Protein AF-A0A945EB28-F1 (afdb_monomer_lite)

Radius of gyration: 15.77 Å; chains: 1; bounding box: 33×29×48 Å

Structure (mmCIF, N/CA/C/O backbone):
data_AF-A0A945EB28-F1
#
_entry.id   AF-A0A945EB28-F1
#
loop_
_atom_site.group_PDB
_atom_site.id
_atom_site.type_symbol
_atom_site.label_atom_id
_atom_site.label_alt_id
_atom_site.label_comp_id
_atom_site.label_asym_id
_atom_site.label_entity_id
_atom_site.label_seq_id
_atom_site.pdbx_PDB_ins_code
_atom_site.Cartn_x
_atom_site.Cartn_y
_atom_site.Cartn_z
_atom_site.occupancy
_atom_site.B_iso_or_equiv
_atom_site.auth_seq_id
_atom_site.auth_comp_id
_atom_site.auth_asym_id
_atom_site.auth_atom_id
_atom_site.pdbx_PDB_model_num
ATOM 1 N N . MET A 1 1 ? 1.546 -0.248 22.587 1.00 35.56 1 MET A N 1
ATOM 2 C CA . MET A 1 1 ? 2.778 0.486 22.224 1.00 35.56 1 MET A CA 1
ATOM 3 C C . MET A 1 1 ? 2.365 1.826 21.626 1.00 35.56 1 MET A C 1
ATOM 5 O O . MET A 1 1 ? 1.844 1.838 20.521 1.00 35.56 1 MET A O 1
ATOM 9 N N . GLN A 1 2 ? 2.486 2.934 22.366 1.00 33.78 2 GLN A N 1
ATOM 10 C CA . GLN A 1 2 ? 2.289 4.269 21.788 1.00 33.78 2 GLN A CA 1
ATOM 11 C C . GLN A 1 2 ? 3.531 4.603 20.964 1.00 33.78 2 GLN A C 1
ATOM 13 O O . GLN A 1 2 ? 4.605 4.850 21.509 1.00 33.78 2 GLN A O 1
ATOM 18 N N . LEU A 1 3 ? 3.404 4.541 19.642 1.00 43.28 3 LEU A N 1
ATOM 19 C CA . LEU A 1 3 ? 4.435 5.039 18.745 1.00 43.28 3 LEU A CA 1
ATOM 20 C C . LEU A 1 3 ? 4.353 6.568 18.785 1.00 43.28 3 LEU A C 1
ATOM 22 O O . LEU A 1 3 ? 3.485 7.166 18.152 1.00 43.28 3 LEU A O 1
ATOM 26 N N . ASN A 1 4 ? 5.236 7.195 19.567 1.00 48.44 4 ASN A N 1
ATOM 27 C CA . ASN A 1 4 ? 5.440 8.644 19.563 1.00 48.44 4 ASN A CA 1
ATOM 28 C C . ASN A 1 4 ? 6.089 9.045 18.234 1.00 48.44 4 ASN A C 1
ATOM 30 O O . ASN A 1 4 ? 7.296 9.270 18.135 1.00 48.44 4 ASN A O 1
ATOM 34 N N . PHE A 1 5 ? 5.279 9.075 17.181 1.00 56.16 5 PHE A N 1
ATOM 35 C CA . PHE A 1 5 ? 5.681 9.596 15.890 1.00 56.16 5 PHE A CA 1
ATOM 36 C C . PHE A 1 5 ? 6.099 11.054 16.065 1.00 56.16 5 PHE A C 1
ATOM 38 O O . PHE A 1 5 ? 5.386 11.850 16.679 1.00 56.16 5 PHE A O 1
ATOM 45 N N . ARG A 1 6 ? 7.263 11.422 15.516 1.00 60.34 6 ARG A N 1
ATOM 46 C CA . ARG A 1 6 ? 7.644 12.835 15.435 1.00 60.34 6 ARG A CA 1
ATOM 47 C C . ARG A 1 6 ? 6.506 13.609 14.755 1.00 60.34 6 ARG A C 1
ATOM 49 O O . ARG A 1 6 ? 5.916 13.079 13.807 1.00 60.34 6 ARG A O 1
ATOM 56 N N . PRO A 1 7 ? 6.210 14.852 15.170 1.00 47.84 7 PRO A N 1
ATOM 57 C CA . PRO A 1 7 ? 5.307 15.711 14.417 1.00 47.84 7 PRO A CA 1
ATOM 58 C C . PRO A 1 7 ? 5.722 15.701 12.935 1.00 47.84 7 PRO A C 1
ATOM 60 O O . PRO A 1 7 ? 6.881 15.979 12.632 1.00 47.84 7 PRO A O 1
ATOM 63 N N . LYS A 1 8 ? 4.790 15.346 12.033 1.00 56.09 8 LYS A N 1
ATOM 64 C CA . LYS A 1 8 ? 4.981 15.131 10.575 1.00 56.09 8 LYS A CA 1
ATOM 65 C C . LYS A 1 8 ? 5.584 13.788 10.113 1.00 56.09 8 LYS A C 1
ATOM 67 O O . LYS A 1 8 ? 5.816 13.639 8.919 1.00 56.09 8 LYS A O 1
ATOM 72 N N . ALA A 1 9 ? 5.814 12.802 10.982 1.00 68.25 9 ALA A N 1
ATOM 73 C CA . ALA A 1 9 ? 6.308 11.486 10.542 1.00 68.25 9 ALA A CA 1
ATOM 74 C C . ALA A 1 9 ? 5.243 10.650 9.802 1.00 68.25 9 ALA A C 1
ATOM 76 O O . ALA A 1 9 ? 5.585 9.791 8.995 1.00 68.25 9 ALA A O 1
ATOM 77 N N . ALA A 1 10 ? 3.962 10.927 10.045 1.00 75.38 10 ALA A N 1
ATOM 78 C CA . ALA A 1 10 ? 2.838 10.373 9.304 1.00 75.38 10 ALA A CA 1
ATOM 79 C C . ALA A 1 10 ? 1.812 11.481 9.041 1.00 75.38 10 ALA A C 1
ATOM 81 O O . ALA A 1 10 ? 1.622 12.373 9.871 1.00 75.38 10 ALA A O 1
ATOM 82 N N . PHE A 1 11 ? 1.160 11.430 7.881 1.00 83.88 11 PHE A N 1
ATOM 83 C CA . PHE A 1 11 ? 0.106 12.364 7.504 1.00 83.88 11 PHE A CA 1
ATOM 84 C C . PHE A 1 11 ? -1.164 11.591 7.163 1.00 83.88 11 PHE A C 1
ATOM 86 O O . PHE A 1 11 ? -1.147 10.692 6.326 1.00 83.88 11 PHE A O 1
ATOM 93 N N . ALA A 1 12 ? -2.269 11.989 7.784 1.00 84.88 12 ALA A N 1
ATOM 94 C CA . ALA A 1 12 ? -3.607 11.562 7.416 1.00 84.88 12 ALA A CA 1
ATOM 95 C C . ALA A 1 12 ? -4.438 12.808 7.102 1.00 84.88 12 ALA A C 1
ATOM 97 O O . ALA A 1 12 ? -4.381 13.808 7.821 1.00 84.88 12 ALA A O 1
ATOM 98 N N . SER A 1 13 ? -5.216 12.764 6.020 1.00 89.50 13 SER A N 1
ATOM 99 C CA . SER A 1 13 ? -6.154 13.847 5.723 1.00 89.50 13 SER A CA 1
ATOM 100 C C . SER A 1 13 ? -7.275 13.885 6.768 1.00 89.50 13 SER A C 1
ATOM 102 O O . SER A 1 13 ? -7.629 12.856 7.343 1.00 89.50 13 SER A O 1
ATOM 104 N N . LYS A 1 14 ? -7.905 15.051 6.966 1.00 89.19 14 LYS A N 1
ATOM 105 C CA . LYS A 1 14 ? -9.081 15.176 7.852 1.00 89.19 14 LYS A CA 1
ATOM 106 C C . LYS A 1 14 ? -10.197 14.196 7.469 1.00 89.19 14 LYS A C 1
ATOM 108 O O . LYS A 1 14 ? -10.827 13.605 8.336 1.00 89.19 14 LYS A O 1
ATOM 113 N N . LYS A 1 15 ? -10.397 13.978 6.163 1.00 91.69 15 LYS A N 1
ATOM 114 C CA . LYS A 1 15 ? -11.370 13.011 5.642 1.00 91.69 15 LYS A CA 1
ATOM 115 C C . LYS A 1 15 ? -11.020 11.579 6.050 1.00 91.69 15 LYS A C 1
ATOM 117 O O . LYS A 1 15 ? -11.908 10.849 6.464 1.00 91.69 15 LYS A O 1
ATOM 122 N N . ALA A 1 16 ? -9.746 11.195 5.951 1.00 88.56 16 ALA A N 1
ATOM 123 C CA . ALA A 1 16 ? -9.291 9.872 6.369 1.00 88.56 16 ALA A CA 1
ATOM 124 C C . ALA A 1 16 ? -9.457 9.673 7.882 1.00 88.56 16 ALA A C 1
ATOM 126 O O . ALA A 1 16 ? -9.935 8.627 8.299 1.00 88.56 16 ALA A O 1
ATOM 127 N N . PHE A 1 17 ? -9.136 10.691 8.687 1.00 87.62 17 PHE A N 1
ATOM 128 C CA . PHE A 1 17 ? -9.330 10.637 10.137 1.00 87.62 17 PHE A CA 1
ATOM 129 C C . PHE A 1 17 ? -10.804 10.421 10.502 1.00 87.62 17 PHE A C 1
ATOM 131 O O . PHE A 1 17 ? -11.121 9.505 11.251 1.00 87.62 17 PHE A O 1
ATOM 138 N N . ASN A 1 18 ? -11.710 11.197 9.900 1.00 90.88 18 ASN A N 1
ATOM 139 C CA . ASN A 1 18 ? -13.148 11.053 10.133 1.00 90.88 18 ASN A CA 1
ATOM 140 C C . ASN A 1 18 ? -13.689 9.703 9.641 1.00 90.88 18 ASN A C 1
ATOM 142 O O . ASN A 1 18 ? -14.533 9.113 10.300 1.00 90.88 18 ASN A O 1
ATOM 146 N N . TYR A 1 19 ? -13.202 9.203 8.501 1.00 90.25 19 TYR A N 1
ATOM 147 C CA . TYR A 1 19 ? -13.604 7.901 7.957 1.00 90.25 19 TYR A CA 1
ATOM 148 C C . TYR A 1 19 ? -13.171 6.719 8.837 1.00 90.25 19 TYR A C 1
ATOM 150 O O . TYR A 1 19 ? -13.826 5.683 8.829 1.00 90.25 19 TYR A O 1
ATOM 158 N N . LEU A 1 20 ? -12.058 6.859 9.562 1.00 88.88 20 LEU A N 1
ATOM 159 C CA . LEU A 1 20 ? -11.506 5.816 10.428 1.00 88.88 20 LEU A CA 1
ATOM 160 C C . LEU A 1 20 ? -11.971 5.929 11.887 1.00 88.88 20 LEU A C 1
ATOM 162 O O . LEU A 1 20 ? -11.638 5.056 12.680 1.00 88.88 20 LEU A O 1
ATOM 166 N N . ALA A 1 21 ? -12.716 6.978 12.251 1.00 90.31 21 ALA A N 1
ATOM 167 C CA . ALA A 1 21 ? -13.080 7.266 13.640 1.00 90.31 21 ALA A CA 1
ATOM 168 C C . ALA A 1 21 ? -13.934 6.165 14.296 1.00 90.31 21 ALA A C 1
ATOM 170 O O . ALA A 1 21 ? -13.882 6.002 15.512 1.00 90.31 21 ALA A O 1
ATOM 171 N N . ASP A 1 22 ? -14.696 5.416 13.498 1.00 93.81 22 ASP A N 1
ATOM 172 C CA . ASP A 1 22 ? -15.605 4.354 13.935 1.00 93.81 22 ASP A CA 1
ATOM 173 C C . ASP A 1 22 ? -15.132 2.939 13.557 1.00 93.81 22 ASP A C 1
ATOM 175 O O . ASP A 1 22 ? -15.868 1.977 13.764 1.00 93.81 22 ASP A O 1
ATOM 179 N N . LYS A 1 23 ? -13.929 2.797 12.982 1.00 91.62 23 LYS A N 1
ATOM 180 C CA . LYS A 1 23 ? -13.427 1.516 12.457 1.00 91.62 23 LYS A CA 1
ATOM 18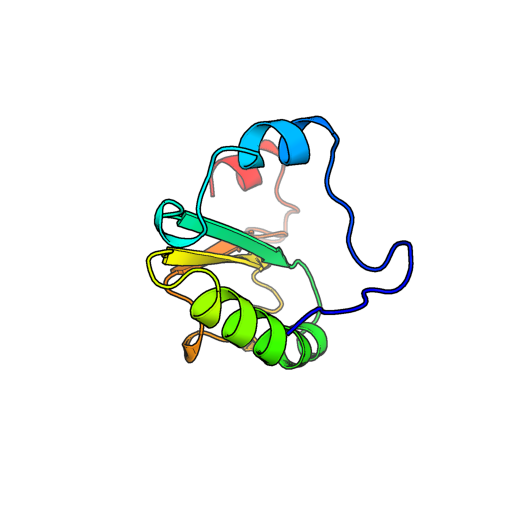1 C C . LYS A 1 23 ? -12.392 0.915 13.379 1.00 91.62 23 LYS A C 1
ATOM 183 O O . LYS A 1 23 ? -11.407 1.566 13.728 1.00 91.62 23 LYS A O 1
ATOM 188 N N . HIS A 1 24 ? -12.556 -0.361 13.696 1.00 93.06 24 HIS A N 1
ATOM 189 C CA . HIS A 1 24 ? -11.510 -1.119 14.353 1.00 93.06 24 HIS A CA 1
ATOM 190 C C . HIS A 1 24 ? -10.545 -1.708 13.319 1.00 93.06 24 HIS A C 1
ATOM 192 O O . HIS A 1 24 ? -10.940 -2.009 12.192 1.00 93.06 24 HIS A O 1
ATOM 198 N N . PRO A 1 25 ? -9.268 -1.924 13.681 1.00 92.44 25 PRO A N 1
ATOM 199 C CA . PRO A 1 25 ? -8.300 -2.530 12.765 1.00 92.44 25 PRO A CA 1
ATOM 200 C C . PRO A 1 25 ? -8.746 -3.894 12.214 1.00 92.44 25 PRO A C 1
ATOM 202 O O . PRO A 1 25 ? -8.433 -4.235 11.078 1.00 92.44 25 PRO A O 1
ATOM 205 N N . ASN A 1 26 ? -9.536 -4.641 12.987 1.00 94.25 26 ASN A N 1
ATOM 206 C CA . ASN A 1 26 ? -10.094 -5.932 12.585 1.00 94.25 26 ASN A CA 1
ATOM 207 C C . ASN A 1 26 ? -11.159 -5.831 11.481 1.00 94.25 26 ASN A C 1
ATOM 209 O O . ASN A 1 26 ? -11.385 -6.820 10.784 1.00 94.25 26 ASN A O 1
ATOM 213 N N . ASP A 1 27 ? -11.786 -4.664 11.312 1.00 94.06 27 ASP A N 1
ATOM 214 C CA . ASP A 1 27 ? -12.819 -4.427 10.296 1.00 94.06 27 ASP A CA 1
ATOM 215 C C . ASP A 1 27 ? -12.206 -4.141 8.916 1.00 94.06 27 ASP A C 1
ATOM 217 O O . ASP A 1 27 ? -12.899 -4.123 7.897 1.00 94.06 27 ASP A O 1
ATOM 221 N N . ILE A 1 28 ? -10.894 -3.892 8.865 1.00 94.38 28 ILE A N 1
ATOM 222 C CA . ILE A 1 28 ? -10.179 -3.574 7.634 1.00 94.38 28 ILE A CA 1
ATOM 223 C C . ILE A 1 28 ? -9.806 -4.873 6.918 1.00 94.38 28 ILE A C 1
ATOM 225 O O . ILE A 1 28 ? -8.974 -5.643 7.387 1.00 94.38 28 ILE A O 1
ATOM 229 N N . SER A 1 29 ? -10.407 -5.100 5.750 1.00 95.44 29 SER A N 1
ATOM 230 C CA . SER A 1 29 ? -10.207 -6.316 4.952 1.00 95.44 29 SER A CA 1
ATOM 231 C C . SER A 1 29 ? -9.159 -6.176 3.845 1.00 95.44 29 SER A C 1
ATOM 233 O O . SER A 1 29 ? -8.629 -7.181 3.369 1.00 95.44 29 SER A O 1
ATOM 235 N N . GLN A 1 30 ? -8.851 -4.952 3.410 1.00 96.12 30 GLN A N 1
ATOM 236 C CA . GLN A 1 30 ? -7.938 -4.687 2.297 1.00 96.12 30 GLN A CA 1
ATOM 237 C C . GLN A 1 30 ? -7.110 -3.432 2.548 1.00 96.12 30 GLN A C 1
ATOM 239 O O . GLN A 1 30 ? -7.642 -2.389 2.930 1.00 96.12 30 GLN A O 1
ATOM 244 N N . ILE A 1 31 ? -5.807 -3.525 2.290 1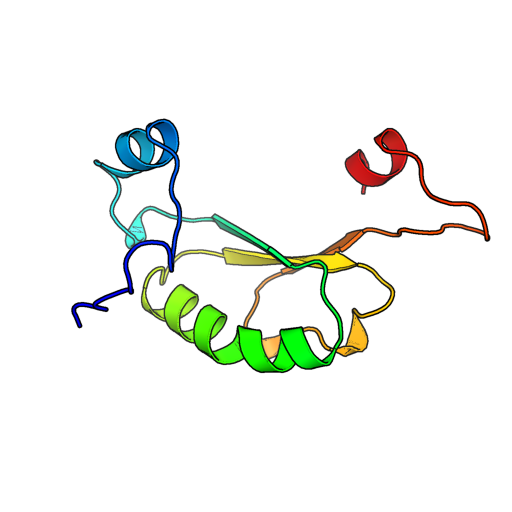.00 95.81 31 ILE A N 1
ATOM 245 C CA . ILE A 1 31 ? -4.876 -2.401 2.376 1.00 95.81 31 ILE A CA 1
ATOM 246 C C . ILE A 1 31 ? -4.009 -2.384 1.124 1.00 95.81 31 ILE A C 1
ATOM 248 O O . ILE A 1 31 ? -3.380 -3.380 0.776 1.00 95.81 31 ILE A O 1
ATOM 252 N N . VAL A 1 32 ? -3.936 -1.223 0.475 1.00 95.94 32 VAL A N 1
ATOM 253 C CA . VAL A 1 32 ? -3.012 -0.988 -0.636 1.00 95.94 32 VAL A CA 1
ATOM 254 C C . VAL A 1 32 ? -1.873 -0.101 -0.152 1.00 95.94 32 VAL A C 1
ATOM 256 O O . VAL A 1 32 ? -2.088 1.027 0.292 1.00 95.94 32 VAL A O 1
ATOM 259 N N . VAL A 1 33 ? -0.650 -0.605 -0.265 1.00 94.00 33 VAL A N 1
ATOM 260 C CA . VAL A 1 33 ? 0.581 0.139 -0.003 1.00 94.00 33 VAL A CA 1
ATOM 261 C C . VAL A 1 33 ? 1.151 0.578 -1.343 1.00 94.00 33 VAL A C 1
ATOM 263 O O . VAL A 1 33 ? 1.475 -0.253 -2.183 1.00 94.00 33 VAL A O 1
ATOM 266 N N . ILE A 1 34 ? 1.290 1.885 -1.563 1.00 91.81 34 ILE A N 1
ATOM 267 C CA . ILE A 1 34 ? 1.866 2.423 -2.802 1.00 91.81 34 ILE A CA 1
ATOM 268 C C . ILE A 1 34 ? 3.302 2.854 -2.521 1.00 91.81 34 ILE A C 1
ATOM 270 O O . ILE A 1 34 ? 3.539 3.800 -1.768 1.00 91.81 34 ILE A O 1
ATOM 274 N N . ARG A 1 35 ? 4.272 2.177 -3.143 1.00 89.25 35 ARG A N 1
ATOM 275 C CA . ARG A 1 35 ? 5.698 2.500 -3.007 1.00 89.25 35 ARG A CA 1
ATOM 276 C C . ARG A 1 35 ? 6.392 2.414 -4.362 1.00 89.25 35 ARG A C 1
ATOM 278 O O . ARG A 1 35 ? 6.774 1.347 -4.822 1.00 89.25 35 ARG A O 1
ATOM 285 N N . HIS A 1 36 ? 6.608 3.568 -4.987 1.00 87.25 36 HIS A N 1
ATOM 286 C CA . HIS A 1 36 ? 7.406 3.685 -6.210 1.00 87.25 36 HIS A CA 1
ATOM 287 C C . HIS A 1 36 ? 8.819 4.145 -5.857 1.00 87.25 36 HIS A C 1
ATOM 289 O O . HIS A 1 36 ? 9.116 5.338 -5.921 1.00 87.25 36 HIS A O 1
ATOM 295 N N . ALA A 1 37 ? 9.670 3.214 -5.444 1.00 81.88 37 ALA A N 1
ATOM 296 C CA . ALA A 1 37 ? 10.989 3.523 -4.903 1.00 81.88 37 ALA A CA 1
ATOM 297 C C . ALA A 1 37 ? 12.070 2.599 -5.481 1.00 81.88 37 ALA A C 1
ATOM 299 O O . ALA A 1 37 ? 11.747 1.708 -6.263 1.00 81.88 37 ALA A O 1
ATOM 300 N N . ALA A 1 38 ? 13.340 2.843 -5.148 1.00 81.75 38 ALA A N 1
ATOM 301 C CA . ALA A 1 38 ? 14.444 1.995 -5.595 1.00 81.75 38 ALA A CA 1
ATOM 302 C C . ALA A 1 38 ? 14.516 0.701 -4.765 1.00 81.75 38 ALA A C 1
ATOM 304 O O . ALA A 1 38 ? 13.863 0.573 -3.732 1.00 81.75 38 ALA A O 1
ATOM 305 N N . ILE A 1 39 ? 15.354 -0.253 -5.177 1.00 80.88 39 ILE A N 1
ATOM 306 C CA . ILE A 1 39 ? 15.488 -1.552 -4.494 1.00 80.88 39 ILE A CA 1
ATOM 307 C C . ILE A 1 39 ? 15.794 -1.429 -2.987 1.00 80.88 39 ILE A C 1
ATOM 309 O O . ILE A 1 39 ? 15.195 -2.130 -2.176 1.00 80.88 39 ILE A O 1
ATOM 313 N N . GLY A 1 40 ? 16.661 -0.489 -2.589 1.00 82.31 40 GLY A N 1
ATOM 314 C CA . GLY A 1 40 ? 17.027 -0.286 -1.182 1.00 82.31 40 GLY A CA 1
ATOM 315 C C . GLY A 1 40 ? 15.855 0.154 -0.298 1.00 82.31 40 GLY A C 1
ATOM 316 O O . GLY A 1 40 ? 15.790 -0.198 0.877 1.00 82.31 40 GLY A O 1
ATOM 317 N N . ASP A 1 41 ? 14.877 0.861 -0.864 1.00 85.25 41 ASP A N 1
ATOM 318 C CA . ASP A 1 41 ? 13.670 1.261 -0.144 1.00 85.25 41 ASP A CA 1
ATOM 319 C C . ASP A 1 41 ? 12.749 0.079 0.169 1.00 85.25 41 ASP A C 1
ATOM 321 O O . ASP A 1 41 ? 12.066 0.098 1.195 1.00 85.25 41 ASP A O 1
ATOM 325 N N . PHE A 1 42 ? 12.736 -0.955 -0.678 1.00 84.25 42 PHE A N 1
ATOM 326 C CA . PHE A 1 42 ? 11.962 -2.167 -0.410 1.00 84.25 42 PHE A CA 1
ATOM 327 C C . PHE A 1 42 ? 12.561 -2.996 0.725 1.00 84.25 42 PHE A C 1
ATOM 329 O O . PHE A 1 42 ? 11.820 -3.606 1.488 1.00 84.25 42 PHE A O 1
ATOM 336 N N . MET A 1 43 ? 13.877 -2.945 0.939 1.00 83.81 43 MET A N 1
ATOM 337 C CA . MET A 1 43 ? 14.473 -3.547 2.137 1.00 83.81 43 MET A CA 1
ATOM 338 C C . MET A 1 43 ? 13.993 -2.833 3.408 1.00 83.81 43 MET A C 1
ATOM 340 O O . MET A 1 43 ? 13.632 -3.475 4.395 1.00 83.81 43 MET A O 1
ATOM 344 N N . ASN A 1 44 ? 13.891 -1.503 3.352 1.00 87.75 44 ASN A N 1
ATOM 345 C CA . ASN A 1 44 ? 13.468 -0.674 4.481 1.00 87.75 44 ASN A CA 1
ATOM 346 C C . ASN A 1 44 ? 11.956 -0.723 4.762 1.00 87.75 44 ASN A C 1
ATOM 348 O O . ASN A 1 44 ? 11.534 -0.345 5.855 1.00 87.75 44 ASN A O 1
ATOM 352 N N . ILE A 1 45 ? 11.123 -1.182 3.817 1.00 90.75 45 ILE A N 1
ATOM 353 C CA . ILE A 1 45 ? 9.667 -1.277 4.022 1.00 90.75 45 ILE A CA 1
ATOM 354 C C . ILE A 1 45 ? 9.252 -2.536 4.797 1.00 90.75 45 ILE A C 1
ATOM 356 O O . ILE A 1 45 ? 8.143 -2.594 5.323 1.00 90.75 45 ILE A O 1
ATOM 360 N N . ARG A 1 46 ? 10.134 -3.535 4.922 1.00 91.75 46 ARG A N 1
ATOM 361 C CA . ARG A 1 46 ? 9.814 -4.820 5.571 1.00 91.75 46 ARG A CA 1
ATOM 362 C C . ARG A 1 46 ? 9.321 -4.657 7.020 1.00 91.75 46 ARG A C 1
ATOM 364 O O . ARG A 1 46 ? 8.256 -5.194 7.326 1.00 91.75 46 ARG A O 1
ATOM 371 N N . PRO A 1 47 ? 9.979 -3.870 7.903 1.00 92.06 47 PRO A N 1
ATOM 372 C CA . PRO A 1 47 ? 9.475 -3.646 9.262 1.00 92.06 47 PRO A CA 1
ATOM 373 C C . PRO A 1 47 ? 8.107 -2.955 9.290 1.00 92.06 47 PRO A C 1
ATOM 375 O O . PRO A 1 47 ? 7.280 -3.255 10.148 1.00 92.06 47 PRO A O 1
ATOM 378 N N . PHE A 1 48 ? 7.848 -2.058 8.332 1.00 92.19 48 PHE A N 1
ATOM 379 C CA . PHE A 1 48 ? 6.544 -1.412 8.191 1.00 92.19 48 PHE A CA 1
ATOM 380 C C . PHE A 1 48 ? 5.454 -2.432 7.840 1.00 92.19 48 PHE A C 1
ATOM 382 O O . PHE A 1 48 ? 4.406 -2.424 8.477 1.00 92.19 48 PHE A O 1
ATOM 389 N N . LEU A 1 49 ? 5.706 -3.339 6.891 1.00 94.31 49 LEU A N 1
ATOM 390 C CA . LEU A 1 49 ? 4.742 -4.375 6.500 1.00 94.31 49 LEU A CA 1
ATOM 391 C C . LEU A 1 49 ? 4.456 -5.368 7.632 1.00 94.31 49 LEU A C 1
ATOM 393 O O . LEU A 1 49 ? 3.305 -5.738 7.845 1.00 94.31 49 LEU A O 1
ATOM 397 N N . LEU A 1 50 ? 5.475 -5.743 8.411 1.00 94.44 50 LEU A N 1
ATOM 398 C CA . LEU A 1 50 ? 5.292 -6.580 9.601 1.00 94.44 50 LEU A CA 1
ATOM 399 C C . LEU A 1 50 ? 4.401 -5.898 10.648 1.00 94.44 50 LEU A C 1
ATOM 401 O O . LEU A 1 50 ? 3.470 -6.513 11.167 1.00 94.44 50 LEU A O 1
ATOM 405 N N . GLY A 1 51 ? 4.654 -4.616 10.931 1.00 93.88 51 GLY A N 1
ATOM 406 C CA . GLY A 1 51 ? 3.814 -3.830 11.836 1.00 93.88 51 GLY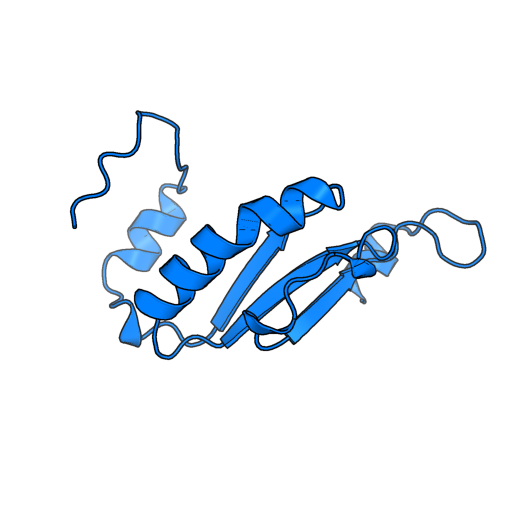 A CA 1
ATOM 407 C C . GLY A 1 51 ? 2.385 -3.677 11.315 1.00 93.88 51 GLY A C 1
ATOM 408 O O . GLY A 1 51 ? 1.434 -3.804 12.082 1.00 93.88 51 GLY A O 1
ATOM 409 N N . LEU A 1 52 ? 2.234 -3.473 10.005 1.00 93.88 52 LEU A N 1
ATOM 410 C CA . LEU A 1 52 ? 0.941 -3.370 9.337 1.00 93.88 52 LEU A CA 1
ATOM 411 C C . LEU A 1 52 ? 0.129 -4.661 9.496 1.00 93.88 52 LEU A C 1
ATOM 413 O O . LEU A 1 52 ? -1.020 -4.599 9.916 1.00 93.88 52 LEU A O 1
ATOM 417 N N . LYS A 1 53 ? 0.739 -5.823 9.237 1.00 93.25 53 LYS A N 1
ATOM 418 C CA . LYS A 1 53 ? 0.088 -7.136 9.361 1.00 93.25 53 LYS A CA 1
ATOM 419 C C . LYS A 1 53 ? -0.275 -7.476 10.807 1.00 93.25 53 LYS A C 1
ATOM 421 O O . LYS A 1 53 ? -1.331 -8.040 11.062 1.00 93.25 53 LYS A O 1
ATOM 426 N N . SER A 1 54 ? 0.582 -7.099 11.757 1.00 94.31 54 SER A N 1
ATOM 427 C CA . SER A 1 54 ? 0.313 -7.266 13.190 1.00 94.31 54 SER A CA 1
ATOM 428 C C . SER A 1 54 ? -0.857 -6.397 13.666 1.00 94.31 54 SER A C 1
ATOM 430 O O . SER A 1 54 ? -1.689 -6.845 14.451 1.00 94.31 54 SER A O 1
ATOM 432 N N . PHE A 1 55 ? -0.952 -5.161 13.170 1.00 94.56 55 PHE A N 1
ATOM 433 C CA . PHE A 1 55 ? -2.009 -4.232 13.564 1.00 94.56 55 PHE A CA 1
ATOM 434 C C . PHE A 1 55 ? -3.343 -4.496 12.848 1.00 94.56 55 PHE A C 1
ATOM 436 O O . PHE A 1 55 ? -4.395 -4.309 13.451 1.00 94.56 55 PHE A O 1
ATOM 443 N N . PHE A 1 56 ? -3.309 -4.945 11.590 1.00 95.31 56 PHE A N 1
ATOM 444 C CA . PHE A 1 56 ? -4.480 -5.267 10.768 1.00 95.31 56 PHE A CA 1
ATOM 445 C C . PHE A 1 56 ? -4.508 -6.769 10.430 1.00 95.31 56 PHE A C 1
ATOM 447 O O . PHE A 1 56 ? -4.203 -7.152 9.299 1.00 95.31 56 PHE A O 1
ATOM 454 N N . PRO A 1 57 ? -4.874 -7.641 11.386 1.00 93.25 57 PRO A N 1
ATOM 455 C CA . PRO A 1 57 ? -4.704 -9.090 11.245 1.00 93.25 57 PRO A CA 1
ATOM 456 C C . PRO A 1 57 ? -5.555 -9.716 10.129 1.00 93.25 57 PRO A C 1
ATOM 458 O O . PRO A 1 57 ? -5.183 -10.753 9.587 1.00 93.25 57 PRO A O 1
ATOM 461 N N . ASN A 1 58 ? -6.679 -9.085 9.773 1.00 95.50 58 ASN A N 1
ATOM 462 C CA . ASN A 1 58 ? -7.619 -9.584 8.763 1.00 95.50 58 ASN A CA 1
ATOM 463 C C . ASN A 1 58 ? -7.395 -8.979 7.368 1.00 95.50 58 ASN A C 1
ATOM 465 O O . ASN A 1 58 ? -8.077 -9.362 6.414 1.00 95.50 58 ASN A O 1
ATOM 469 N N . ALA A 1 59 ? -6.487 -8.009 7.242 1.00 96.31 59 ALA A N 1
ATOM 470 C CA . ALA A 1 59 ? -6.326 -7.263 6.008 1.00 96.31 59 ALA A CA 1
ATOM 471 C C . ALA A 1 59 ? -5.451 -8.017 5.006 1.00 96.31 59 ALA A C 1
ATOM 473 O O . ALA A 1 59 ? -4.327 -8.402 5.318 1.00 96.31 59 ALA A O 1
ATOM 474 N N . LYS A 1 60 ? -5.929 -8.123 3.762 1.00 96.69 60 LYS A N 1
ATOM 475 C CA . LYS A 1 60 ? -5.085 -8.487 2.622 1.00 96.69 60 LYS A CA 1
ATOM 476 C C . LYS A 1 60 ? -4.265 -7.279 2.187 1.00 96.69 60 LYS A C 1
ATOM 478 O O . LYS A 1 60 ? -4.827 -6.232 1.853 1.00 96.69 60 LYS A O 1
ATOM 483 N N . ILE A 1 61 ? -2.947 -7.423 2.178 1.00 96.62 61 ILE A N 1
ATOM 484 C CA . ILE A 1 61 ? -1.994 -6.365 1.859 1.00 96.62 61 ILE A CA 1
ATOM 485 C C . ILE A 1 61 ? -1.575 -6.496 0.395 1.00 96.62 61 ILE A C 1
ATOM 487 O O . ILE A 1 61 ? -0.959 -7.478 -0.009 1.00 96.62 61 ILE A O 1
ATOM 491 N N . THR A 1 62 ? -1.878 -5.474 -0.401 1.00 95.88 62 THR A N 1
ATOM 492 C CA . THR A 1 62 ? -1.418 -5.351 -1.789 1.00 95.88 62 THR A CA 1
ATOM 493 C C . THR A 1 62 ? -0.327 -4.292 -1.883 1.00 95.88 62 THR A C 1
ATOM 495 O O . THR A 1 62 ? -0.540 -3.151 -1.469 1.00 95.88 62 THR A O 1
ATOM 498 N N . LEU A 1 63 ? 0.827 -4.630 -2.457 1.00 93.50 63 LEU A N 1
ATOM 499 C CA . LEU A 1 63 ? 1.900 -3.671 -2.722 1.00 93.50 63 LEU A CA 1
ATOM 500 C C . LEU A 1 63 ? 1.874 -3.229 -4.185 1.00 93.50 63 LEU A C 1
ATOM 502 O O . LEU A 1 63 ? 2.123 -4.019 -5.090 1.00 93.50 63 LEU A O 1
ATOM 506 N N . SER A 1 64 ? 1.605 -1.944 -4.408 1.00 91.50 64 SER A N 1
ATOM 507 C CA . SER A 1 64 ? 1.698 -1.308 -5.719 1.00 91.50 64 SER A CA 1
ATOM 508 C C . SER A 1 64 ? 3.097 -0.732 -5.937 1.00 91.50 64 SER A C 1
ATOM 510 O O . SER A 1 64 ? 3.519 0.187 -5.224 1.00 91.50 64 SER A O 1
ATOM 512 N N . THR A 1 65 ? 3.800 -1.247 -6.943 1.00 89.44 65 THR A N 1
ATOM 513 C CA . THR A 1 65 ? 5.186 -0.908 -7.293 1.00 89.44 65 THR A CA 1
ATOM 514 C C . THR A 1 65 ? 5.346 -0.642 -8.796 1.00 89.44 65 THR A C 1
ATOM 516 O O . THR A 1 65 ? 4.388 -0.709 -9.562 1.00 89.44 65 THR A O 1
ATOM 519 N N . ILE A 1 66 ? 6.561 -0.307 -9.233 1.00 86.56 66 ILE A N 1
ATOM 520 C CA . ILE A 1 66 ? 6.928 -0.185 -10.647 1.00 86.56 66 ILE A CA 1
ATOM 521 C C . ILE A 1 66 ? 7.808 -1.352 -11.087 1.00 86.56 66 ILE A C 1
ATOM 523 O O . ILE A 1 66 ? 8.650 -1.824 -10.325 1.00 86.56 66 ILE A O 1
ATOM 527 N N . ASN A 1 67 ? 7.674 -1.751 -12.350 1.00 81.06 67 ASN A N 1
ATOM 528 C CA . ASN A 1 67 ? 8.350 -2.930 -12.902 1.00 81.06 67 ASN A CA 1
ATOM 529 C C . ASN A 1 67 ? 9.883 -2.909 -12.717 1.00 81.06 67 ASN A C 1
ATOM 531 O O . ASN A 1 67 ? 10.492 -3.902 -12.335 1.00 81.06 67 ASN A O 1
ATOM 535 N N . THR A 1 68 ? 10.511 -1.736 -12.866 1.00 77.06 68 THR A N 1
ATOM 536 C CA . THR A 1 68 ? 11.973 -1.557 -12.772 1.00 77.06 68 THR A CA 1
ATOM 537 C C . THR A 1 68 ? 12.594 -2.071 -11.468 1.00 77.06 68 THR A C 1
ATOM 539 O O . THR A 1 68 ? 13.771 -2.418 -11.460 1.00 77.06 68 THR A O 1
ATOM 542 N N . TYR A 1 69 ? 11.830 -2.121 -10.374 1.00 72.44 69 TYR A N 1
ATOM 543 C CA . TYR A 1 69 ? 12.331 -2.531 -9.059 1.00 72.44 69 TYR A CA 1
ATOM 544 C C . TYR A 1 69 ? 11.544 -3.699 -8.457 1.00 72.44 69 TYR A C 1
ATOM 546 O O . TYR A 1 69 ? 11.667 -3.962 -7.262 1.00 72.44 69 TYR A O 1
ATOM 554 N N . ALA A 1 70 ? 10.777 -4.423 -9.279 1.00 74.19 70 ALA A N 1
ATOM 555 C CA . ALA A 1 70 ? 9.954 -5.545 -8.832 1.00 74.19 70 ALA A CA 1
ATOM 556 C C . ALA A 1 70 ? 10.776 -6.686 -8.200 1.00 74.19 70 ALA A C 1
ATOM 558 O O . ALA A 1 70 ? 10.269 -7.377 -7.326 1.00 74.19 70 ALA A O 1
ATOM 559 N N . TYR A 1 71 ? 12.058 -6.837 -8.549 1.00 78.56 71 TYR A N 1
ATOM 560 C CA . TYR A 1 71 ? 12.943 -7.841 -7.937 1.00 78.56 71 TYR A CA 1
ATOM 561 C C . TYR A 1 71 ? 13.175 -7.629 -6.427 1.00 78.56 71 TYR A C 1
ATOM 563 O O . TYR A 1 71 ? 13.490 -8.569 -5.710 1.00 78.56 71 TYR A O 1
ATOM 571 N N . GLY A 1 72 ? 13.034 -6.396 -5.928 1.00 77.31 72 GLY A N 1
ATOM 572 C CA . GLY A 1 72 ? 13.183 -6.091 -4.502 1.00 77.31 72 GLY A CA 1
ATOM 573 C C . GLY A 1 72 ? 11.920 -6.311 -3.674 1.00 77.31 72 GLY A C 1
ATOM 574 O O . GLY A 1 72 ? 11.918 -5.973 -2.493 1.00 77.31 72 GLY A O 1
ATOM 575 N N . THR A 1 73 ? 10.832 -6.780 -4.285 1.00 84.44 73 THR A N 1
ATOM 576 C CA . THR A 1 73 ? 9.515 -6.814 -3.647 1.00 84.44 73 THR A CA 1
ATOM 577 C C . THR A 1 73 ? 9.507 -7.801 -2.472 1.00 84.44 73 THR A C 1
ATOM 579 O O . THR A 1 73 ? 9.989 -8.923 -2.607 1.00 84.44 73 THR A O 1
ATOM 582 N N . PRO A 1 74 ? 8.998 -7.410 -1.289 1.00 86.69 74 PRO A N 1
ATOM 583 C CA . PRO A 1 74 ? 8.906 -8.291 -0.128 1.00 86.69 74 PRO A CA 1
ATOM 584 C C . PRO A 1 74 ? 7.704 -9.241 -0.255 1.00 86.69 74 PRO A C 1
ATOM 586 O O . PRO A 1 74 ? 6.742 -9.127 0.505 1.00 86.69 74 PRO A O 1
ATOM 589 N N . ASP A 1 75 ? 7.758 -10.151 -1.230 1.00 86.62 75 ASP A N 1
ATOM 590 C CA . ASP A 1 75 ? 6.669 -11.077 -1.586 1.00 86.62 75 ASP A CA 1
ATOM 591 C C . ASP A 1 75 ? 6.226 -11.969 -0.415 1.00 86.62 75 ASP A C 1
ATOM 593 O O . ASP A 1 75 ? 5.083 -12.405 -0.348 1.00 86.62 75 ASP A O 1
ATOM 597 N N . ASP A 1 76 ? 7.110 -12.196 0.557 1.00 91.12 76 ASP A N 1
ATOM 598 C CA . ASP A 1 76 ? 6.833 -12.960 1.773 1.00 91.12 76 ASP A CA 1
ATOM 599 C C . ASP A 1 76 ? 5.937 -12.223 2.790 1.00 91.12 76 ASP A C 1
ATOM 601 O O . ASP A 1 76 ? 5.373 -12.842 3.695 1.00 91.12 76 ASP A O 1
ATOM 605 N N . LEU A 1 77 ? 5.803 -10.898 2.666 1.00 91.25 77 LEU 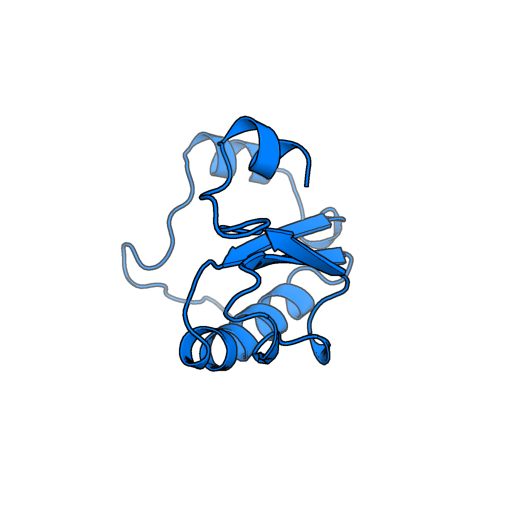A N 1
ATOM 606 C CA . LEU A 1 77 ? 5.105 -10.039 3.632 1.00 91.25 77 LEU A CA 1
ATOM 607 C C . LEU A 1 77 ? 3.786 -9.459 3.112 1.00 91.25 77 LEU A C 1
ATOM 609 O O . LEU A 1 77 ? 3.110 -8.735 3.846 1.00 91.25 77 LEU A O 1
ATOM 613 N N . ILE A 1 78 ? 3.421 -9.760 1.870 1.00 92.88 78 ILE A N 1
ATOM 614 C CA . ILE A 1 78 ? 2.258 -9.205 1.171 1.00 92.88 78 ILE A CA 1
ATOM 615 C C . ILE A 1 78 ? 1.434 -10.333 0.549 1.00 92.88 78 ILE A C 1
ATOM 617 O O . ILE A 1 78 ? 1.941 -11.421 0.308 1.00 92.88 78 ILE A O 1
ATOM 621 N N . ASP A 1 79 ? 0.161 -10.070 0.280 1.00 94.94 79 ASP A N 1
ATOM 622 C CA . ASP A 1 79 ? -0.750 -11.048 -0.322 1.00 94.94 79 ASP A CA 1
ATOM 623 C C . ASP A 1 79 ? -0.820 -10.915 -1.848 1.00 94.94 79 ASP A C 1
ATOM 625 O O . ASP A 1 79 ? -1.125 -11.878 -2.548 1.00 94.94 79 ASP A O 1
ATOM 629 N N . ALA A 1 80 ? -0.567 -9.713 -2.373 1.00 92.94 80 ALA A N 1
ATOM 630 C CA . ALA A 1 80 ? -0.588 -9.436 -3.804 1.00 92.94 80 ALA A CA 1
ATOM 631 C C . ALA A 1 80 ? 0.382 -8.312 -4.190 1.00 92.94 80 ALA A C 1
ATOM 633 O O . ALA A 1 80 ? 0.639 -7.385 -3.415 1.00 92.94 80 ALA A O 1
ATOM 634 N N . VAL A 1 81 ? 0.861 -8.360 -5.433 1.00 90.44 81 VAL A N 1
ATOM 635 C CA . VAL A 1 81 ? 1.685 -7.314 -6.048 1.00 90.44 81 VAL A CA 1
ATOM 636 C C . VAL A 1 81 ? 0.931 -6.714 -7.224 1.00 90.44 81 VAL A C 1
ATOM 638 O O . VAL A 1 81 ? 0.451 -7.430 -8.098 1.00 90.44 81 VAL A O 1
ATOM 641 N N . HIS A 1 82 ? 0.863 -5.389 -7.260 1.00 90.62 82 HIS A N 1
ATOM 642 C CA . HIS A 1 82 ? 0.368 -4.626 -8.396 1.00 90.62 82 HIS A CA 1
ATOM 643 C C . HIS A 1 82 ? 1.549 -3.894 -9.050 1.00 90.62 82 HIS A C 1
ATOM 645 O O . HIS A 1 82 ? 2.223 -3.092 -8.401 1.00 90.62 82 HIS A O 1
ATOM 651 N N . ILE A 1 83 ? 1.842 -4.190 -10.318 1.00 87.44 83 ILE A N 1
ATOM 652 C CA . ILE A 1 83 ? 3.003 -3.638 -11.031 1.00 87.44 83 ILE A CA 1
ATOM 653 C C . ILE A 1 83 ? 2.533 -2.629 -12.073 1.00 87.44 83 ILE A C 1
ATOM 655 O O . ILE A 1 83 ? 1.784 -2.967 -12.981 1.00 87.44 83 ILE A O 1
ATOM 659 N N . ILE A 1 84 ? 3.04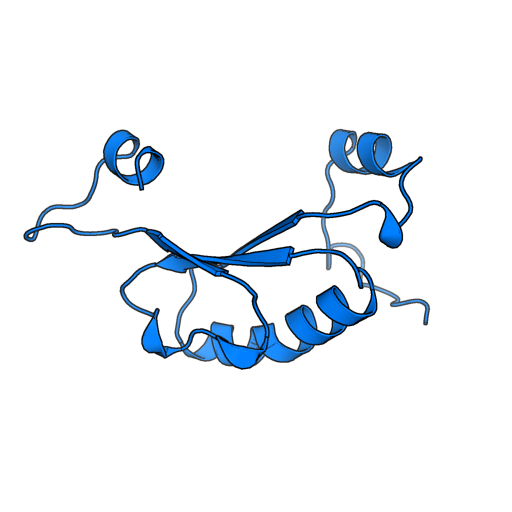9 -1.405 -11.975 1.00 86.25 84 ILE A N 1
ATOM 660 C CA . ILE A 1 84 ? 2.816 -0.345 -12.953 1.00 86.25 84 ILE A CA 1
ATOM 661 C C . ILE A 1 84 ? 4.028 -0.234 -13.877 1.00 86.25 84 ILE A C 1
ATOM 663 O O . ILE A 1 84 ? 5.154 0.056 -13.447 1.00 86.25 84 ILE A O 1
ATOM 667 N N . ASP A 1 85 ? 3.799 -0.379 -15.177 1.00 82.88 85 ASP A N 1
ATOM 668 C CA . ASP A 1 85 ? 4.836 -0.172 -16.178 1.00 82.88 85 ASP A CA 1
ATOM 669 C C . ASP A 1 85 ? 4.986 1.314 -16.480 1.00 82.88 85 ASP A C 1
ATOM 671 O O . ASP A 1 85 ? 4.051 1.995 -16.904 1.00 82.88 85 ASP A O 1
ATOM 675 N N . ARG A 1 86 ? 6.198 1.852 -16.311 1.00 76.31 86 ARG A N 1
ATOM 676 C CA . ARG A 1 86 ? 6.516 3.221 -16.759 1.00 76.31 86 ARG A CA 1
ATOM 677 C C . ARG A 1 86 ? 6.797 3.300 -18.254 1.00 76.31 86 ARG A C 1
ATOM 679 O O . ARG A 1 86 ? 6.578 4.358 -18.848 1.00 76.31 86 ARG A O 1
ATOM 686 N N . THR A 1 87 ? 7.255 2.198 -18.837 1.00 75.12 87 THR A N 1
ATOM 687 C CA . THR A 1 87 ? 7.619 2.090 -20.246 1.00 75.12 87 THR A CA 1
ATOM 688 C C . THR A 1 87 ? 7.104 0.760 -20.773 1.00 75.12 87 THR A C 1
ATOM 690 O O . THR A 1 87 ? 7.430 -0.277 -20.210 1.00 75.12 87 THR A O 1
ATOM 693 N N . VAL A 1 88 ? 6.334 0.793 -21.858 1.00 75.44 88 VAL A N 1
ATOM 694 C CA . VAL A 1 88 ? 5.875 -0.401 -22.582 1.00 75.44 88 VAL A CA 1
ATOM 695 C C . VAL A 1 88 ? 6.355 -0.260 -24.023 1.00 75.44 88 VAL A C 1
ATOM 697 O O . VAL A 1 88 ? 6.155 0.786 -24.642 1.00 75.44 88 VAL A O 1
ATOM 700 N N . ASN A 1 89 ? 7.046 -1.275 -24.551 1.00 74.56 89 ASN A N 1
ATOM 701 C CA . ASN A 1 89 ? 7.625 -1.274 -25.906 1.00 74.56 89 ASN A CA 1
ATOM 702 C C . ASN A 1 89 ? 8.495 -0.035 -26.214 1.00 74.56 89 ASN A C 1
ATOM 704 O O . ASN A 1 89 ? 8.380 0.577 -27.275 1.00 74.56 89 ASN A O 1
ATOM 708 N N . GLY A 1 90 ? 9.323 0.394 -25.254 1.00 73.69 90 GLY A N 1
ATOM 709 C CA . GLY A 1 90 ? 10.219 1.549 -25.407 1.00 73.69 90 GLY A CA 1
ATOM 710 C C . GLY A 1 90 ? 9.542 2.927 -25.346 1.00 73.69 90 GLY A C 1
ATOM 711 O O . GLY A 1 90 ? 10.233 3.942 -25.398 1.00 73.69 90 GLY A O 1
ATOM 712 N N . LYS A 1 91 ? 8.212 3.000 -25.186 1.00 75.12 91 LYS A N 1
ATOM 713 C CA . LYS A 1 91 ? 7.459 4.258 -25.048 1.00 75.12 91 LYS A CA 1
ATOM 714 C C . LYS A 1 91 ? 6.967 4.450 -23.617 1.00 75.12 91 LYS A C 1
ATOM 716 O O . LYS A 1 91 ? 6.509 3.502 -22.980 1.00 75.12 91 LYS A O 1
ATOM 721 N N . LYS A 1 92 ? 7.036 5.687 -23.109 1.00 77.31 92 LYS A N 1
ATOM 722 C CA . LYS A 1 92 ? 6.468 6.035 -21.797 1.00 77.31 92 LYS A CA 1
ATOM 723 C C . LYS A 1 92 ? 4.963 5.769 -21.807 1.00 77.31 92 LYS A C 1
ATOM 725 O O . LYS A 1 92 ? 4.264 6.236 -22.703 1.00 77.31 92 LYS A O 1
ATOM 730 N N . THR A 1 93 ? 4.475 5.053 -20.802 1.00 78.38 93 THR A N 1
ATOM 731 C CA . THR A 1 93 ? 3.044 4.770 -20.649 1.00 78.38 93 THR A CA 1
ATOM 732 C C . THR A 1 93 ? 2.265 6.042 -20.332 1.00 78.38 93 THR A C 1
ATOM 734 O O . THR A 1 93 ? 2.709 6.874 -19.530 1.00 78.38 93 THR A O 1
ATOM 737 N N . SER A 1 94 ? 1.097 6.198 -20.958 1.00 77.75 94 SER A N 1
ATOM 738 C CA . SER A 1 94 ? 0.175 7.297 -20.663 1.00 77.75 94 SER A CA 1
ATOM 739 C C . SER A 1 94 ? -0.552 7.067 -19.332 1.00 77.75 94 SER A C 1
ATOM 741 O O . SER A 1 94 ? -0.631 5.943 -18.835 1.00 77.75 94 SER A O 1
ATOM 743 N N . ALA A 1 95 ? -1.116 8.127 -18.743 1.00 71.12 95 ALA A N 1
ATOM 744 C CA . ALA A 1 95 ? -1.875 8.017 -17.494 1.00 71.12 95 ALA A CA 1
ATOM 745 C C . ALA A 1 95 ? -3.055 7.034 -17.607 1.00 71.12 95 ALA A C 1
ATOM 747 O O . ALA A 1 95 ? -3.298 6.265 -16.684 1.00 71.12 95 ALA A O 1
ATOM 748 N N . PHE A 1 96 ? -3.730 7.003 -18.762 1.00 73.88 96 PHE A N 1
ATOM 749 C CA . PHE A 1 96 ? -4.835 6.076 -19.018 1.00 73.88 96 PHE A CA 1
ATOM 750 C C . PHE A 1 96 ? -4.368 4.618 -19.096 1.00 73.88 96 PHE A C 1
ATOM 752 O O . PHE A 1 96 ? -5.037 3.726 -18.589 1.00 73.88 96 PHE A O 1
ATOM 759 N N . GLN A 1 97 ? -3.193 4.371 -19.684 1.00 75.88 97 GLN A N 1
ATOM 760 C CA . GLN A 1 97 ? -2.610 3.029 -19.719 1.00 75.88 97 GLN A CA 1
ATOM 761 C C . GLN A 1 97 ? -2.255 2.535 -18.317 1.00 75.88 97 GLN A C 1
ATOM 763 O O . GLN A 1 97 ? -2.551 1.394 -17.998 1.00 75.88 97 GLN A O 1
ATOM 768 N N . ARG A 1 98 ? -1.689 3.402 -17.470 1.00 73.56 98 ARG A N 1
ATOM 769 C CA . ARG A 1 98 ? -1.337 3.059 -16.081 1.00 73.56 98 ARG A CA 1
ATOM 770 C C . ARG A 1 98 ? -2.549 2.815 -15.189 1.00 73.56 98 ARG A C 1
ATOM 772 O O . ARG A 1 98 ? -2.424 2.092 -14.219 1.00 73.56 98 ARG A O 1
ATOM 779 N N . LEU A 1 99 ? -3.685 3.446 -15.489 1.00 72.19 99 LEU A N 1
ATOM 780 C CA . LEU A 1 99 ? -4.927 3.272 -14.732 1.00 72.19 99 LEU A CA 1
ATOM 781 C C . LEU A 1 99 ? -5.668 1.974 -15.099 1.00 72.19 99 LEU A C 1
ATOM 783 O O . LEU A 1 99 ? -6.556 1.553 -14.370 1.00 72.19 99 LEU A O 1
ATOM 787 N N . LYS A 1 100 ? -5.349 1.389 -16.259 1.00 73.00 100 LYS A N 1
ATOM 788 C CA . LYS A 1 100 ? -5.943 0.137 -16.747 1.00 73.00 100 LYS A CA 1
ATOM 789 C C . LYS A 1 100 ? -5.159 -1.108 -16.298 1.00 73.00 100 LYS A C 1
ATOM 791 O O . LYS A 1 100 ? -5.667 -2.214 -16.456 1.00 73.00 100 LYS A O 1
ATOM 796 N N . GLN A 1 101 ? -3.924 -0.919 -15.836 1.00 67.25 101 GLN A N 1
ATOM 797 C CA . GLN A 1 101 ? -3.109 -1.959 -15.200 1.00 67.25 101 GLN A CA 1
ATOM 798 C C . GLN A 1 101 ? -3.611 -2.186 -13.775 1.00 67.25 101 GLN A C 1
ATOM 800 O O . GLN A 1 101 ? -3.632 -3.370 -13.377 1.00 67.25 101 GLN A O 1
#

pLDDT: mean 83.5, std 13.26, range [33.78, 96.69]

Secondary structure (DSSP, 8-state):
----PPTTSS---HHHHHHHTT--GGG--EEEEE----HHHHHHHHHHHHHHHHH-TTPEEEEEEEGGGGGG--GGG-SEEEEE-SEETTEEPPHHHHHH-

Sequence (101 aa):
MQLNFRPKAAFASKKAFNYLADKHPNDISQIVVIRHAAIGDFMNIRPFLLGLKSFFPNAKITLSTINTYAYGTPDDLIDAVHIIDRTVNGKKTSAFQRLKQ

Foldseek 3Di:
DPPPQDVVNDDDDPVRCVVCVPDALQNAAEDEAEDADALVVLVVCQVVLVVSCVRNVNYAYEYEYEPVRCVSHPPVSGNYYHYFYCDDPNHGDDPVRRV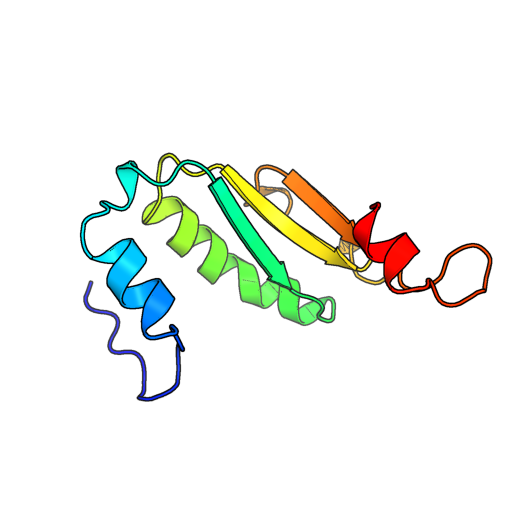VD